Protein AF-A0A2V7GF62-F1 (afdb_monomer)

Radius of gyration: 15.58 Å; Cα contacts (8 Å, |Δi|>4): 240; chains: 1; bounding box: 42×29×42 Å

pLDDT: mean 74.78, std 20.29, range [23.84, 94.19]

Structure (mmCIF, N/CA/C/O backbone):
data_AF-A0A2V7GF62-F1
#
_entry.id   AF-A0A2V7GF62-F1
#
loop_
_atom_site.group_PDB
_atom_site.id
_atom_site.type_symbol
_atom_site.label_atom_id
_atom_site.label_alt_id
_atom_site.label_comp_id
_atom_site.label_asym_id
_atom_site.label_entity_id
_atom_site.label_seq_id
_atom_site.pdbx_PDB_ins_code
_atom_site.Cartn_x
_atom_site.Cartn_y
_atom_site.Cartn_z
_atom_site.occupancy
_atom_site.B_iso_or_equiv
_atom_site.auth_seq_id
_atom_site.auth_comp_id
_atom_site.auth_asym_id
_atom_site.auth_atom_id
_atom_site.pdbx_PDB_model_num
ATOM 1 N N . MET A 1 1 ? 6.595 12.281 -3.539 1.00 76.94 1 MET A N 1
ATOM 2 C CA . MET A 1 1 ? 6.272 11.260 -4.565 1.00 76.94 1 MET A CA 1
ATOM 3 C C . MET A 1 1 ? 4.945 11.594 -5.240 1.00 76.94 1 MET A C 1
ATOM 5 O O . MET A 1 1 ? 4.088 12.156 -4.560 1.00 76.94 1 MET A O 1
ATOM 9 N N . PRO A 1 2 ? 4.751 11.255 -6.526 1.00 74.81 2 PRO A N 1
ATOM 10 C CA . PRO A 1 2 ? 3.468 11.423 -7.210 1.00 74.81 2 PRO A CA 1
ATOM 11 C C . PRO A 1 2 ? 2.379 10.550 -6.565 1.00 74.81 2 PRO A C 1
ATOM 13 O O . PRO A 1 2 ? 2.547 9.333 -6.464 1.00 74.81 2 PRO A O 1
ATOM 16 N N . ARG A 1 3 ? 1.279 11.157 -6.101 1.00 80.94 3 ARG A N 1
ATOM 17 C CA . ARG A 1 3 ? 0.136 10.430 -5.531 1.00 80.94 3 ARG A CA 1
ATOM 18 C C . ARG A 1 3 ? -1.177 11.190 -5.674 1.00 80.94 3 ARG A C 1
ATOM 20 O O . ARG A 1 3 ? -1.187 12.416 -5.701 1.00 80.94 3 ARG A O 1
ATOM 27 N N . LEU A 1 4 ? -2.270 10.438 -5.702 1.00 84.25 4 LEU A N 1
ATOM 28 C CA . LEU A 1 4 ? -3.643 10.922 -5.627 1.00 84.25 4 LEU A CA 1
ATOM 29 C C . LEU A 1 4 ? -4.270 10.415 -4.327 1.00 84.25 4 LEU A C 1
ATOM 31 O O . LEU A 1 4 ? -4.092 9.252 -3.966 1.00 84.25 4 LEU A O 1
ATOM 35 N N . GLU A 1 5 ? -5.004 11.275 -3.629 1.00 85.38 5 GLU A N 1
ATOM 36 C CA . GLU A 1 5 ? -5.655 10.955 -2.354 1.00 85.38 5 GLU A CA 1
ATOM 37 C C . GLU A 1 5 ? -7.171 11.071 -2.473 1.00 85.38 5 GLU A C 1
ATOM 39 O O . GLU A 1 5 ? -7.683 12.026 -3.054 1.00 85.38 5 GLU A O 1
ATOM 44 N N . LEU A 1 6 ? -7.889 10.132 -1.861 1.00 85.94 6 LEU A N 1
ATOM 45 C CA . LEU A 1 6 ? -9.339 10.178 -1.693 1.00 85.94 6 LEU A CA 1
ATOM 46 C C . LEU A 1 6 ? -9.672 11.051 -0.475 1.00 85.94 6 LEU A C 1
ATOM 48 O O . LEU A 1 6 ? -10.006 10.545 0.595 1.00 85.94 6 LEU A O 1
ATOM 52 N N . ARG A 1 7 ? -9.531 12.374 -0.616 1.00 86.88 7 ARG A N 1
ATOM 53 C CA . ARG A 1 7 ? -9.724 13.333 0.493 1.00 86.88 7 ARG A CA 1
ATOM 54 C C . ARG A 1 7 ? -11.116 13.254 1.117 1.00 86.88 7 ARG A C 1
ATOM 56 O O . ARG A 1 7 ? -11.244 13.269 2.336 1.00 86.88 7 ARG A O 1
ATOM 63 N N . GLU A 1 8 ? -12.133 13.038 0.291 1.00 85.88 8 GLU A N 1
ATOM 64 C CA . GLU A 1 8 ? -13.520 12.849 0.727 1.00 85.88 8 GLU A CA 1
ATOM 65 C C . GLU A 1 8 ? -13.686 11.654 1.696 1.00 85.88 8 GLU A C 1
ATOM 67 O O . GLU A 1 8 ? -14.556 11.670 2.566 1.00 85.88 8 GLU A O 1
ATOM 72 N N . TRP A 1 9 ? -12.828 10.625 1.610 1.00 82.75 9 TRP A N 1
ATOM 73 C CA . TRP A 1 9 ? -12.839 9.498 2.549 1.00 82.75 9 TRP A CA 1
ATOM 74 C C . TRP A 1 9 ? -12.230 9.886 3.895 1.00 82.75 9 TRP A C 1
ATOM 76 O O . TRP A 1 9 ? -12.695 9.421 4.937 1.00 82.75 9 TRP A O 1
ATOM 86 N N . ALA A 1 10 ? -11.229 10.762 3.905 1.00 82.12 10 ALA A N 1
ATOM 87 C CA . ALA A 1 10 ? -10.674 11.273 5.151 1.00 82.12 10 ALA A CA 1
ATOM 88 C C . ALA A 1 10 ? -11.733 12.088 5.904 1.00 82.12 10 ALA A C 1
ATOM 90 O O . ALA A 1 10 ? -11.957 11.859 7.091 1.00 82.12 10 ALA A O 1
ATOM 91 N N . GLU A 1 11 ? -12.442 12.961 5.191 1.00 83.44 11 GLU A N 1
ATOM 92 C CA . GLU A 1 11 ? -13.487 13.826 5.744 1.00 83.44 11 GLU A CA 1
ATOM 93 C C . GLU A 1 11 ? -14.707 13.032 6.226 1.00 83.44 11 GLU A C 1
ATOM 95 O O . GLU A 1 11 ? -15.164 13.210 7.356 1.00 83.44 11 GLU A O 1
ATOM 100 N N . ARG A 1 12 ? -15.219 12.115 5.396 1.00 82.62 12 ARG A N 1
ATOM 101 C CA . ARG A 1 12 ? -16.459 11.382 5.686 1.00 82.62 12 ARG A CA 1
ATOM 102 C C . ARG A 1 12 ? -16.257 10.185 6.609 1.00 82.62 12 ARG A C 1
ATOM 104 O O . ARG A 1 12 ? -17.167 9.808 7.346 1.00 82.62 12 ARG A O 1
ATOM 111 N N . PHE A 1 13 ? -15.090 9.550 6.540 1.00 77.19 13 PHE A N 1
ATOM 112 C CA . PHE A 1 13 ? -14.864 8.233 7.130 1.00 77.19 13 PHE A CA 1
ATOM 113 C C . PHE A 1 13 ? -13.677 8.178 8.093 1.00 77.19 13 PHE A C 1
ATOM 115 O O . PHE A 1 13 ? -13.535 7.161 8.776 1.00 77.19 13 PHE A O 1
ATOM 122 N N . GLY A 1 14 ? -12.845 9.221 8.172 1.00 78.19 14 GLY A N 1
ATOM 123 C CA . GLY A 1 14 ? -11.576 9.168 8.900 1.00 78.19 14 GLY A CA 1
ATOM 124 C C . GLY A 1 14 ? -10.555 8.236 8.241 1.00 78.19 14 GLY A C 1
ATOM 125 O O . GLY A 1 14 ? -9.641 7.767 8.909 1.00 78.19 14 GLY A O 1
ATOM 126 N N . LEU A 1 15 ? -10.714 7.927 6.949 1.00 81.69 15 LEU A N 1
ATOM 127 C CA . LEU A 1 15 ? -9.841 7.007 6.221 1.00 81.69 15 LEU A CA 1
ATOM 128 C C . LEU A 1 15 ? -8.855 7.767 5.338 1.00 81.69 15 LEU A C 1
ATOM 130 O O . LEU A 1 15 ? -9.264 8.561 4.497 1.00 81.69 15 LEU A O 1
ATOM 134 N N . VAL A 1 16 ? -7.563 7.469 5.460 1.00 85.31 16 VAL A N 1
ATOM 135 C CA . VAL A 1 16 ? -6.561 7.947 4.502 1.00 85.31 16 VAL A CA 1
ATOM 136 C C . VAL A 1 16 ? -6.401 6.893 3.420 1.00 85.31 16 VAL A C 1
ATOM 138 O O . VAL A 1 16 ? -5.850 5.818 3.654 1.00 85.31 16 VAL A O 1
ATOM 141 N N . ALA A 1 17 ? -6.886 7.205 2.223 1.00 85.06 17 ALA A N 1
ATOM 142 C CA . ALA A 1 17 ? -6.736 6.327 1.079 1.00 85.06 17 ALA A CA 1
ATOM 143 C C . ALA A 1 17 ? -6.157 7.060 -0.121 1.00 85.06 17 ALA A C 1
ATOM 145 O O . ALA A 1 17 ? -6.454 8.228 -0.364 1.00 85.06 17 ALA A O 1
ATOM 146 N N . GLY A 1 18 ? -5.332 6.365 -0.896 1.00 85.50 18 GLY A N 1
ATOM 147 C CA . GLY A 1 18 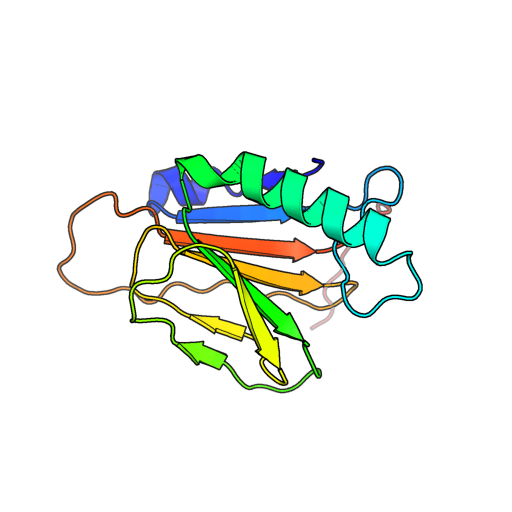? -4.674 6.971 -2.043 1.00 85.50 18 GLY A CA 1
ATOM 148 C C . GLY A 1 18 ? -4.037 5.961 -2.975 1.00 85.50 18 GLY A C 1
ATOM 149 O O . GLY A 1 18 ? -4.074 4.755 -2.730 1.00 85.50 18 GLY A O 1
ATOM 150 N N . VAL A 1 19 ? -3.486 6.480 -4.066 1.00 86.56 19 VAL A N 1
ATOM 151 C CA . VAL A 1 19 ? -2.703 5.714 -5.027 1.00 86.56 19 VAL A CA 1
ATOM 152 C C . VAL A 1 19 ? -1.469 6.503 -5.442 1.00 86.56 19 VAL A C 1
ATOM 154 O O . VAL A 1 19 ? -1.560 7.707 -5.685 1.00 86.56 19 VAL A O 1
ATOM 157 N N . THR A 1 20 ? -0.305 5.861 -5.498 1.00 87.00 20 THR A N 1
ATOM 158 C CA . THR A 1 20 ? 0.861 6.460 -6.167 1.00 87.00 20 THR A CA 1
ATOM 159 C C . THR A 1 20 ? 0.605 6.559 -7.670 1.00 87.00 20 THR A C 1
ATOM 161 O O . THR A 1 20 ? -0.243 5.855 -8.205 1.00 87.00 20 THR A O 1
ATOM 164 N N . THR A 1 21 ? 1.294 7.442 -8.384 1.00 84.31 21 THR A N 1
ATOM 165 C CA . THR A 1 21 ? 1.175 7.501 -9.850 1.00 84.31 21 THR A CA 1
ATOM 166 C C . THR A 1 21 ? 2.522 7.266 -10.512 1.00 84.31 21 THR A C 1
ATOM 168 O O . THR A 1 21 ? 3.571 7.482 -9.902 1.00 84.31 21 THR A O 1
ATOM 171 N N . ARG A 1 22 ? 2.500 6.796 -11.769 1.00 82.50 22 ARG A N 1
ATOM 172 C CA . ARG A 1 22 ? 3.728 6.425 -12.480 1.00 82.50 22 ARG A CA 1
ATOM 173 C C . ARG A 1 22 ? 4.644 7.618 -12.752 1.00 82.50 22 ARG A C 1
ATOM 175 O O . ARG A 1 22 ? 5.847 7.421 -12.812 1.00 82.50 22 ARG A O 1
ATOM 182 N N . GLY A 1 23 ? 4.129 8.846 -12.871 1.00 76.19 23 GLY A N 1
ATOM 183 C CA . GLY A 1 23 ? 4.950 10.043 -13.121 1.00 76.19 23 GLY A CA 1
ATOM 184 C C . GLY A 1 23 ? 6.051 9.804 -14.172 1.00 76.19 23 GLY A C 1
ATOM 185 O O . GLY A 1 23 ? 5.808 9.172 -15.198 1.00 76.19 23 GLY A O 1
ATOM 186 N N . HIS A 1 24 ? 7.281 10.224 -13.872 1.00 80.94 24 HIS A N 1
ATOM 187 C CA . HIS A 1 24 ? 8.490 9.972 -14.671 1.00 80.94 24 HIS A CA 1
ATOM 188 C C . HIS A 1 24 ? 9.064 8.549 -14.475 1.00 80.94 24 HIS A C 1
ATOM 190 O O . HIS A 1 24 ? 10.239 8.387 -14.161 1.00 80.94 24 HIS A O 1
ATOM 196 N N . GLY A 1 25 ? 8.235 7.507 -14.588 1.00 79.12 25 GLY A N 1
ATOM 197 C CA . GLY A 1 25 ? 8.666 6.111 -14.399 1.00 79.12 25 GLY A CA 1
ATOM 198 C C . GLY A 1 25 ? 8.814 5.667 -12.936 1.00 79.12 25 GLY A C 1
ATOM 199 O O . GLY A 1 25 ? 9.447 4.653 -12.660 1.00 79.12 25 GLY A O 1
ATOM 200 N N . PHE A 1 26 ? 8.217 6.393 -11.990 1.00 84.94 26 PHE A N 1
ATOM 201 C CA . PHE A 1 26 ? 8.151 6.013 -10.582 1.00 84.94 26 PHE A CA 1
ATOM 202 C C . PHE A 1 26 ? 7.505 4.633 -10.403 1.00 84.94 26 PHE A C 1
ATOM 204 O O . PHE A 1 26 ? 6.436 4.350 -10.947 1.00 84.94 26 PHE A O 1
ATOM 211 N N . SER A 1 27 ? 8.152 3.792 -9.601 1.00 86.50 27 SER A N 1
ATOM 212 C CA . SER A 1 27 ? 7.747 2.417 -9.320 1.00 86.50 27 SER A CA 1
ATOM 213 C C . SER A 1 27 ? 8.199 2.014 -7.920 1.00 86.50 27 SER A C 1
ATOM 215 O O . SER A 1 27 ? 9.294 2.384 -7.484 1.00 86.50 27 SER A O 1
ATOM 217 N N . LEU A 1 28 ? 7.337 1.262 -7.236 1.00 89.38 28 LEU A N 1
ATOM 218 C CA . LEU A 1 28 ? 7.576 0.651 -5.925 1.00 89.38 28 LEU A CA 1
ATOM 219 C C . LEU A 1 28 ? 7.618 -0.888 -6.011 1.00 89.38 28 LEU A C 1
ATOM 221 O O . LEU A 1 28 ? 7.582 -1.557 -4.981 1.00 89.38 28 LEU A O 1
ATOM 225 N N . GLY A 1 29 ? 7.679 -1.464 -7.216 1.00 89.38 29 GLY A N 1
ATOM 226 C CA . GLY A 1 29 ? 7.685 -2.917 -7.395 1.00 89.38 29 GLY A CA 1
ATOM 227 C C . GLY A 1 29 ? 8.984 -3.548 -6.893 1.00 89.38 29 GLY A C 1
ATOM 228 O O . GLY A 1 29 ? 10.016 -3.411 -7.547 1.00 89.38 29 GLY A O 1
ATOM 229 N N . LEU A 1 30 ? 8.929 -4.247 -5.753 1.00 88.12 30 LEU A N 1
ATOM 230 C CA . LEU A 1 30 ? 10.071 -5.003 -5.215 1.00 88.12 30 LEU A CA 1
ATOM 231 C C . LEU A 1 30 ? 10.425 -6.224 -6.071 1.00 88.12 30 LEU A C 1
ATOM 233 O O . LEU A 1 30 ? 11.596 -6.571 -6.171 1.00 88.12 30 LEU A O 1
ATOM 237 N N . TRP A 1 31 ? 9.435 -6.821 -6.734 1.00 88.00 31 TRP A N 1
ATOM 238 C CA . TRP A 1 31 ? 9.605 -7.946 -7.657 1.00 88.00 31 TRP A CA 1
ATOM 239 C C . TRP A 1 31 ? 9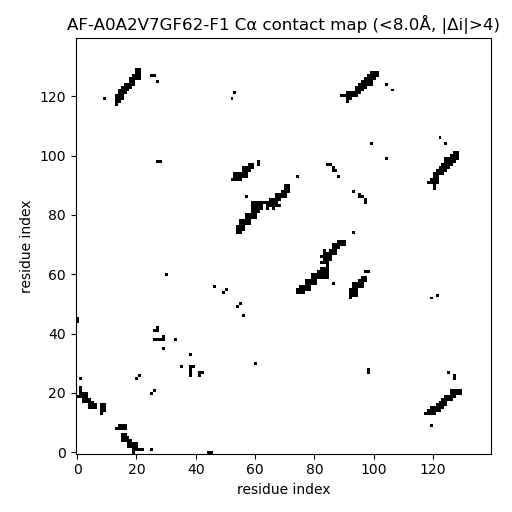.637 -7.460 -9.106 1.00 88.00 31 TRP A C 1
ATOM 241 O O . TRP A 1 31 ? 8.796 -7.816 -9.927 1.00 88.00 31 TRP A O 1
ATOM 251 N N . SER A 1 32 ? 10.583 -6.575 -9.410 1.00 85.19 32 SER A N 1
ATOM 252 C CA . SER A 1 32 ? 10.799 -6.045 -10.758 1.00 85.19 32 SER A CA 1
ATOM 253 C C . SER A 1 32 ? 12.258 -6.204 -11.182 1.00 85.19 32 SER A C 1
ATOM 255 O O . SER A 1 32 ? 13.123 -6.496 -10.363 1.00 85.19 32 SER A O 1
ATOM 257 N N . ALA A 1 33 ? 12.541 -5.980 -12.468 1.00 88.00 33 ALA A N 1
ATOM 258 C CA . ALA A 1 33 ? 13.909 -5.956 -12.988 1.00 88.00 33 ALA A CA 1
ATOM 259 C C . ALA A 1 33 ? 14.680 -4.667 -12.622 1.00 88.00 33 ALA A C 1
ATOM 261 O O . ALA A 1 33 ? 15.827 -4.494 -13.031 1.00 88.00 33 ALA A O 1
ATOM 262 N N . GLU A 1 34 ? 14.059 -3.729 -11.899 1.00 90.69 34 GLU A N 1
ATOM 263 C CA . GLU A 1 34 ? 14.718 -2.492 -11.482 1.00 90.69 34 GLU A CA 1
ATOM 264 C C . GLU A 1 34 ? 15.770 -2.746 -10.394 1.00 90.69 34 GLU A C 1
ATOM 266 O O . GLU A 1 34 ? 15.681 -3.685 -9.606 1.00 90.69 34 GLU A O 1
ATOM 271 N N . SER A 1 35 ? 16.761 -1.855 -10.303 1.00 93.25 35 SER A N 1
ATOM 272 C CA . SER A 1 35 ? 17.774 -1.926 -9.249 1.00 93.25 35 SER A CA 1
ATOM 273 C C . SER A 1 35 ? 17.130 -1.888 -7.862 1.00 93.25 35 SER A C 1
ATOM 275 O O . SER A 1 35 ? 16.466 -0.910 -7.497 1.00 93.25 35 SER A O 1
ATOM 277 N N . VAL A 1 36 ? 17.413 -2.909 -7.047 1.00 91.56 36 VAL A N 1
ATOM 278 C CA . VAL A 1 36 ? 16.943 -3.003 -5.656 1.00 91.56 36 VAL A CA 1
ATOM 279 C C . VAL A 1 36 ? 17.286 -1.733 -4.876 1.00 91.56 36 VAL A C 1
ATOM 281 O O . VAL A 1 36 ? 16.437 -1.193 -4.171 1.00 91.56 36 VAL A O 1
ATOM 284 N N . GLY A 1 37 ? 18.493 -1.185 -5.048 1.00 93.56 37 GLY A N 1
ATOM 285 C CA . GLY A 1 37 ? 18.912 0.047 -4.372 1.00 93.56 37 GLY A CA 1
ATOM 286 C C . GLY A 1 37 ? 18.019 1.249 -4.700 1.00 93.56 37 GLY A C 1
ATOM 287 O O . GLY A 1 37 ? 17.647 2.020 -3.809 1.00 93.56 37 GLY A O 1
ATOM 288 N N . GLN A 1 38 ? 17.611 1.388 -5.963 1.00 92.56 38 GLN A N 1
ATOM 289 C CA . GLN A 1 38 ? 16.708 2.455 -6.399 1.00 92.56 38 GLN A CA 1
ATOM 290 C C . GLN A 1 38 ? 15.281 2.238 -5.883 1.00 92.56 38 GLN A C 1
ATOM 292 O O . GLN A 1 38 ? 14.675 3.175 -5.355 1.00 92.56 38 GLN A O 1
ATOM 297 N N . VAL A 1 39 ? 14.758 1.012 -5.970 1.00 92.25 39 VAL A N 1
ATOM 298 C CA . VAL A 1 39 ? 13.419 0.668 -5.465 1.00 92.25 39 VAL A CA 1
ATOM 299 C C . VAL A 1 39 ? 13.335 0.903 -3.954 1.00 92.25 39 VAL A C 1
ATOM 301 O O . VAL A 1 39 ? 12.419 1.574 -3.476 1.00 92.25 39 VAL A O 1
ATOM 304 N N . MET A 1 40 ? 14.338 0.455 -3.200 1.00 93.44 40 MET A N 1
ATOM 305 C CA . MET A 1 40 ? 14.414 0.653 -1.751 1.00 93.44 40 MET A CA 1
ATOM 306 C C . MET A 1 40 ? 14.543 2.132 -1.372 1.00 93.44 40 MET A C 1
ATOM 308 O O . MET A 1 40 ? 13.948 2.571 -0.388 1.00 93.44 40 MET A O 1
ATOM 312 N N . THR A 1 41 ? 15.251 2.935 -2.171 1.00 94.19 41 THR A N 1
ATOM 313 C CA . THR A 1 41 ? 15.328 4.394 -1.974 1.00 94.19 41 THR A CA 1
ATOM 314 C C . THR A 1 41 ? 13.951 5.048 -2.111 1.00 94.19 41 THR A C 1
ATOM 316 O O . THR A 1 41 ? 13.565 5.867 -1.273 1.00 94.19 41 THR A O 1
ATOM 319 N N . ARG A 1 42 ? 13.156 4.640 -3.108 1.00 92.56 42 ARG A N 1
ATOM 320 C CA . ARG A 1 42 ? 11.779 5.129 -3.287 1.00 92.56 42 ARG A CA 1
ATOM 321 C C . ARG A 1 42 ? 10.849 4.655 -2.171 1.00 92.56 42 ARG A C 1
ATOM 323 O O . ARG A 1 42 ? 10.040 5.453 -1.704 1.00 92.56 42 ARG A O 1
ATOM 330 N N . TRP A 1 43 ? 10.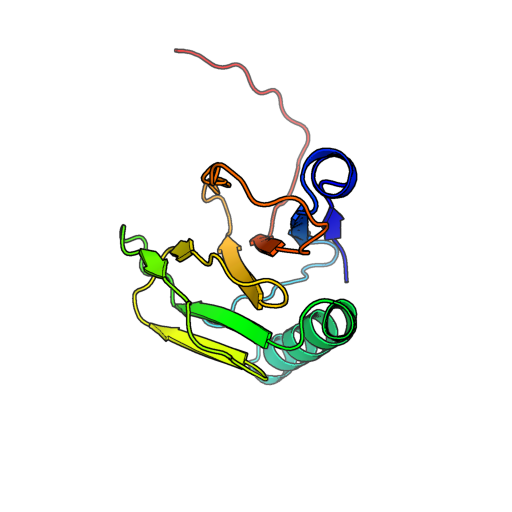997 3.417 -1.694 1.00 92.12 43 TRP A N 1
ATOM 331 C CA . TRP A 1 43 ? 10.258 2.913 -0.530 1.00 92.12 43 TRP A CA 1
ATOM 332 C C . TRP A 1 43 ? 10.557 3.703 0.742 1.00 92.12 43 TRP A C 1
ATOM 334 O O . TRP A 1 43 ? 9.624 4.080 1.451 1.00 92.12 43 TRP A O 1
ATOM 344 N N . ARG A 1 44 ? 11.830 4.018 1.018 1.00 91.88 44 ARG A N 1
ATOM 345 C CA . ARG A 1 44 ? 12.198 4.873 2.160 1.00 91.88 44 ARG A CA 1
ATOM 346 C C . ARG A 1 44 ? 11.558 6.253 2.048 1.00 91.88 44 ARG A C 1
ATOM 348 O O . ARG A 1 44 ? 10.945 6.704 3.008 1.00 91.88 44 ARG A O 1
ATOM 355 N N . ALA A 1 45 ? 11.637 6.890 0.878 1.00 91.75 45 ALA A N 1
ATOM 356 C CA . ALA A 1 45 ? 11.017 8.195 0.651 1.00 91.75 45 ALA A CA 1
ATOM 357 C C . ALA A 1 45 ? 9.485 8.149 0.807 1.00 91.75 45 ALA A C 1
ATOM 359 O O . ALA A 1 45 ? 8.893 9.035 1.422 1.00 91.75 45 ALA A O 1
ATOM 360 N N . PHE A 1 46 ? 8.842 7.101 0.286 1.00 90.50 46 PHE A N 1
ATOM 361 C CA . PHE A 1 46 ? 7.403 6.884 0.414 1.00 90.50 46 PHE A CA 1
ATOM 362 C C . PHE A 1 46 ? 6.976 6.713 1.877 1.00 90.50 46 PHE A C 1
ATOM 364 O O . PHE A 1 46 ? 6.044 7.381 2.324 1.00 90.50 46 PHE A O 1
ATOM 371 N N . ARG A 1 47 ? 7.685 5.874 2.642 1.00 89.94 47 ARG A N 1
ATOM 372 C CA . ARG A 1 47 ? 7.413 5.659 4.070 1.00 89.94 47 ARG A CA 1
ATOM 373 C C . ARG A 1 47 ? 7.678 6.917 4.894 1.00 89.94 47 ARG A C 1
ATOM 375 O O . ARG A 1 47 ? 6.823 7.302 5.683 1.00 89.94 47 ARG A O 1
ATOM 382 N N . ALA A 1 48 ? 8.792 7.610 4.660 1.00 90.50 48 ALA A N 1
ATOM 383 C CA . ALA A 1 48 ? 9.126 8.852 5.360 1.00 90.50 48 ALA A CA 1
ATOM 384 C C . ALA A 1 48 ? 8.065 9.949 5.155 1.00 90.50 48 ALA A C 1
ATOM 386 O O . ALA A 1 48 ? 7.744 10.692 6.077 1.00 90.50 48 ALA A O 1
ATOM 387 N N . ALA A 1 49 ? 7.457 10.024 3.971 1.00 88.56 49 ALA A N 1
ATOM 388 C CA . ALA A 1 49 ? 6.386 10.981 3.701 1.00 88.56 49 ALA A CA 1
ATOM 389 C C . ALA A 1 49 ? 5.068 10.670 4.442 1.00 88.56 49 ALA A C 1
ATOM 391 O O . ALA A 1 49 ? 4.195 11.532 4.525 1.00 88.56 49 ALA A O 1
ATOM 392 N N . LEU A 1 50 ? 4.906 9.450 4.964 1.00 86.44 50 LEU A N 1
ATOM 393 C CA . LEU A 1 50 ? 3.675 8.966 5.598 1.00 86.44 50 LEU A CA 1
ATOM 394 C C . LEU A 1 50 ? 3.849 8.613 7.084 1.00 86.44 50 LEU A C 1
ATOM 396 O O . LEU A 1 50 ? 2.850 8.476 7.791 1.00 86.44 50 LEU A O 1
ATOM 400 N N . GLN A 1 51 ? 5.090 8.546 7.573 1.00 84.31 51 GLN A N 1
ATOM 401 C CA . GLN A 1 51 ? 5.450 8.118 8.930 1.00 84.31 51 GLN A CA 1
ATOM 402 C C . GLN A 1 51 ? 4.714 8.880 10.042 1.00 84.31 51 GLN A C 1
ATOM 404 O O . GLN A 1 51 ? 4.299 8.282 11.027 1.00 84.31 51 GLN A O 1
ATOM 409 N N . GLY A 1 52 ? 4.466 10.185 9.863 1.00 83.38 52 GLY A N 1
ATOM 410 C CA . GLY A 1 52 ? 3.765 11.002 10.863 1.00 83.38 52 GLY A CA 1
ATOM 411 C C . GLY A 1 52 ? 2.292 10.623 11.063 1.00 83.38 52 GLY A C 1
ATOM 412 O O . GLY A 1 52 ? 1.677 11.017 12.051 1.00 83.38 52 GLY A O 1
ATOM 413 N N . SER A 1 53 ? 1.703 9.873 10.127 1.00 82.69 53 SER A N 1
ATOM 414 C CA . SER A 1 53 ? 0.346 9.322 10.253 1.00 82.69 53 SER A CA 1
ATOM 415 C C . SER A 1 53 ? 0.333 7.801 10.400 1.00 82.69 53 SER A C 1
ATOM 417 O O . SER A 1 53 ? -0.618 7.270 10.973 1.00 82.69 53 SER A O 1
ATOM 419 N N . PHE A 1 54 ? 1.369 7.121 9.902 1.00 88.06 54 PHE A N 1
ATOM 420 C CA . PHE A 1 54 ? 1.469 5.666 9.862 1.00 88.06 54 PHE A CA 1
ATOM 421 C C . PHE A 1 54 ? 2.875 5.211 10.277 1.00 88.06 54 PHE A C 1
ATOM 423 O O . PHE A 1 54 ? 3.758 5.147 9.419 1.00 88.06 54 PHE A O 1
ATOM 430 N N . PRO A 1 55 ? 3.106 4.898 11.567 1.00 87.44 55 PRO A N 1
ATOM 431 C CA . PRO A 1 55 ? 4.399 4.384 12.033 1.00 87.44 55 PRO A CA 1
ATOM 432 C C . PRO A 1 55 ? 4.793 3.055 11.370 1.00 87.44 55 PRO A C 1
ATOM 434 O O . PRO A 1 55 ? 5.976 2.795 11.159 1.00 87.44 55 PRO A O 1
ATOM 437 N N . ALA A 1 56 ? 3.811 2.244 10.965 1.00 89.50 56 ALA A N 1
ATOM 438 C CA . ALA A 1 56 ? 4.047 0.960 10.320 1.00 89.50 56 ALA A CA 1
ATOM 439 C C . ALA A 1 56 ? 3.453 0.877 8.914 1.00 89.50 56 ALA A C 1
ATOM 441 O O . ALA A 1 56 ? 2.390 1.437 8.636 1.00 89.50 56 ALA A O 1
ATOM 442 N N . ALA A 1 57 ? 4.116 0.114 8.044 1.00 90.56 57 ALA A N 1
ATOM 443 C CA . ALA A 1 57 ? 3.627 -0.245 6.718 1.00 90.56 57 ALA A CA 1
ATOM 444 C C . ALA A 1 57 ? 3.648 -1.762 6.505 1.00 90.56 57 ALA A C 1
ATOM 446 O O . ALA A 1 57 ? 4.570 -2.437 6.961 1.00 90.56 57 ALA A O 1
ATOM 447 N N . VAL A 1 58 ? 2.665 -2.280 5.771 1.00 91.44 58 VAL A N 1
ATOM 448 C CA . VAL A 1 58 ? 2.610 -3.680 5.329 1.00 91.44 58 VAL A CA 1
ATOM 449 C C . VAL A 1 58 ? 2.652 -3.736 3.815 1.00 91.44 58 VAL A C 1
ATOM 451 O O . VAL A 1 58 ? 1.909 -3.009 3.155 1.00 91.44 58 VAL A O 1
ATOM 454 N N . LEU A 1 59 ? 3.484 -4.624 3.289 1.00 91.25 59 LEU A N 1
ATOM 455 C CA . LEU A 1 59 ? 3.563 -5.001 1.885 1.00 91.25 59 LEU A CA 1
ATOM 456 C C . LEU A 1 59 ? 3.591 -6.527 1.769 1.00 91.25 59 LEU A C 1
ATOM 458 O O . LEU A 1 59 ? 3.979 -7.226 2.705 1.00 91.25 59 LEU A O 1
ATOM 462 N N . SER A 1 60 ? 3.222 -7.041 0.605 1.00 91.19 60 SER A N 1
ATOM 463 C CA . SER A 1 60 ? 3.315 -8.457 0.280 1.00 91.19 60 SER A CA 1
ATOM 464 C C . SER A 1 60 ? 3.826 -8.690 -1.136 1.00 91.19 60 SER A C 1
ATOM 466 O O . SER A 1 60 ? 3.616 -7.863 -2.026 1.00 91.19 60 SER A O 1
ATOM 468 N N . HIS A 1 61 ? 4.481 -9.832 -1.333 1.00 91.06 61 HIS A N 1
ATOM 469 C CA . HIS A 1 61 ? 4.622 -10.443 -2.643 1.00 91.06 61 HIS A CA 1
ATOM 470 C C . HIS A 1 61 ? 3.268 -11.001 -3.062 1.00 91.06 61 HIS A C 1
ATOM 472 O O . HIS A 1 61 ? 2.774 -11.976 -2.490 1.00 91.06 61 HIS A O 1
ATOM 478 N N . GLN A 1 62 ? 2.667 -10.348 -4.044 1.00 88.50 62 GLN A N 1
ATOM 479 C CA . GLN A 1 62 ? 1.362 -10.709 -4.573 1.00 88.5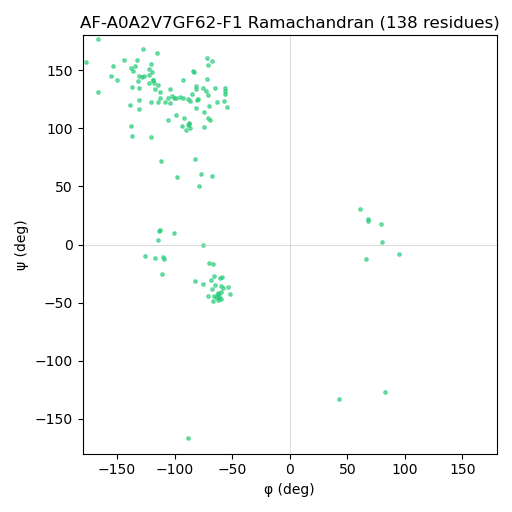0 62 GLN A CA 1
ATOM 480 C C . GLN A 1 62 ? 1.526 -11.792 -5.635 1.00 88.50 62 GLN A C 1
ATOM 482 O O . GLN A 1 62 ? 2.333 -11.645 -6.554 1.00 88.50 62 GLN A O 1
ATOM 487 N N . VAL A 1 63 ? 0.755 -12.870 -5.511 1.00 90.62 63 VAL A N 1
ATOM 488 C CA . VAL A 1 63 ? 0.832 -14.046 -6.393 1.00 90.62 63 VAL A CA 1
ATOM 489 C C . VAL A 1 63 ? -0.424 -14.208 -7.249 1.00 90.62 63 VAL A C 1
ATOM 491 O O . VAL A 1 63 ? -0.597 -15.235 -7.897 1.00 90.62 63 VAL A O 1
ATOM 494 N N . HIS A 1 64 ? -1.280 -13.179 -7.290 1.00 86.31 64 HIS A N 1
ATOM 495 C CA . HIS A 1 64 ? -2.587 -13.193 -7.953 1.00 86.31 64 HIS A CA 1
ATOM 496 C C . HIS A 1 64 ? -3.539 -14.250 -7.366 1.00 86.31 64 HIS A C 1
ATOM 498 O O . HIS A 1 64 ? -4.392 -14.793 -8.069 1.00 86.31 64 HIS A O 1
ATOM 504 N N . GLY A 1 65 ? -3.393 -14.536 -6.070 1.00 83.56 65 GLY A N 1
ATOM 505 C CA . GLY A 1 65 ? -4.306 -15.355 -5.290 1.00 83.56 65 GLY A CA 1
ATOM 506 C C . GLY A 1 65 ? -5.448 -14.541 -4.676 1.00 83.56 65 GLY A C 1
ATOM 507 O O . GLY A 1 65 ? -5.705 -13.387 -5.023 1.00 83.56 65 GLY A O 1
ATOM 508 N N . THR A 1 66 ? -6.156 -15.165 -3.738 1.00 84.69 66 THR A N 1
ATOM 509 C CA . THR A 1 66 ? -7.311 -14.572 -3.039 1.00 84.69 66 THR A CA 1
ATOM 510 C C . THR A 1 66 ? -7.066 -14.361 -1.547 1.00 84.69 66 THR A C 1
ATOM 512 O O . THR A 1 66 ? -7.976 -13.959 -0.823 1.00 84.69 66 THR A O 1
ATOM 515 N N . GLU A 1 67 ? -5.854 -14.644 -1.073 1.00 88.44 67 GLU A N 1
ATOM 516 C CA . GLU A 1 67 ? -5.520 -14.609 0.346 1.00 88.44 67 GLU A CA 1
ATOM 517 C C . GLU A 1 67 ? -5.471 -13.176 0.888 1.00 88.44 67 GLU A C 1
ATOM 519 O O . GLU A 1 67 ? -4.782 -12.298 0.357 1.00 88.44 67 GLU A O 1
ATOM 524 N N . VAL A 1 68 ? -6.188 -12.951 1.995 1.00 86.56 68 VAL A N 1
ATOM 525 C CA . VAL A 1 68 ? -6.247 -11.668 2.705 1.00 86.56 68 VAL A CA 1
ATOM 526 C C . VAL A 1 68 ? -5.760 -11.851 4.135 1.00 86.56 68 VAL A C 1
ATOM 528 O O . VAL A 1 68 ? -6.329 -12.622 4.906 1.00 86.56 68 VAL A O 1
ATOM 531 N N . ARG A 1 69 ? -4.735 -11.091 4.532 1.00 89.25 69 ARG A N 1
ATOM 532 C CA . ARG A 1 69 ? -4.201 -11.128 5.901 1.00 89.25 69 ARG A CA 1
ATOM 533 C C . ARG A 1 69 ? -4.803 -10.036 6.782 1.00 89.25 69 ARG A C 1
ATOM 535 O O . ARG A 1 69 ? -4.699 -8.856 6.449 1.00 89.25 69 ARG A O 1
ATOM 542 N N . TRP A 1 70 ? -5.346 -10.428 7.933 1.00 87.00 70 TRP A N 1
ATOM 543 C CA . TRP A 1 70 ? -5.724 -9.514 9.014 1.00 87.00 70 TRP A CA 1
ATOM 544 C C . TRP A 1 70 ? -4.512 -9.127 9.871 1.00 87.00 70 TRP A C 1
ATOM 546 O O . TRP 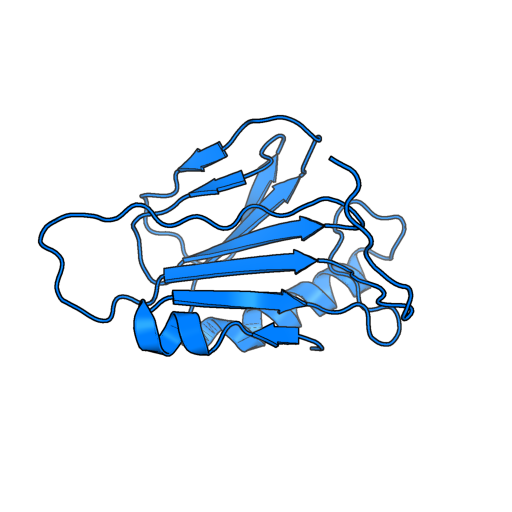A 1 70 ? -3.698 -9.980 10.225 1.00 87.00 70 TRP A O 1
ATOM 556 N N . HIS A 1 71 ? -4.405 -7.838 10.196 1.00 86.56 71 HIS A N 1
ATOM 557 C CA . HIS A 1 71 ? -3.318 -7.243 10.978 1.00 86.56 71 HIS A CA 1
ATOM 558 C C . HIS A 1 71 ? -3.874 -6.581 12.237 1.00 86.56 71 HIS A C 1
ATOM 560 O O . HIS A 1 71 ? -4.262 -5.408 12.212 1.00 86.56 71 HIS A O 1
ATOM 566 N N . ASP A 1 72 ? -3.905 -7.336 13.334 1.00 82.94 72 ASP A N 1
ATOM 567 C CA . ASP A 1 72 ? -4.497 -6.891 14.605 1.00 82.94 72 ASP A CA 1
ATOM 568 C C . ASP A 1 72 ? -3.457 -6.617 15.701 1.00 82.94 72 ASP A C 1
ATOM 570 O O . ASP A 1 72 ? -3.753 -5.962 16.704 1.00 82.94 72 ASP A O 1
ATOM 574 N N . THR A 1 73 ? -2.212 -7.044 15.495 1.00 78.50 73 THR A N 1
ATOM 575 C CA . THR A 1 73 ? -1.103 -6.772 16.409 1.00 78.50 73 THR A CA 1
ATOM 576 C C . THR A 1 73 ? -0.482 -5.395 16.150 1.00 78.50 73 THR A C 1
ATOM 578 O O . THR A 1 73 ? -0.484 -4.895 15.021 1.00 78.50 73 THR A O 1
ATOM 581 N N . PRO A 1 74 ? 0.039 -4.719 17.191 1.00 70.19 74 PRO A N 1
ATOM 582 C CA . PRO A 1 74 ? 0.906 -3.567 16.997 1.00 70.19 74 PRO A CA 1
ATOM 583 C C . PRO A 1 74 ? 2.106 -3.939 16.133 1.00 70.19 74 PRO A C 1
ATOM 585 O O . PRO A 1 74 ? 2.803 -4.908 16.413 1.00 70.19 74 PRO A O 1
ATOM 588 N N . ALA A 1 75 ? 2.333 -3.135 15.104 1.00 73.44 75 ALA A N 1
ATOM 589 C CA . ALA A 1 75 ? 3.537 -3.175 14.303 1.00 73.44 75 ALA A CA 1
ATOM 590 C C . ALA A 1 75 ? 4.187 -1.796 14.369 1.00 73.44 75 ALA A C 1
ATOM 592 O O . ALA A 1 75 ? 3.491 -0.778 14.424 1.00 73.44 75 ALA A O 1
ATOM 593 N N . ASP A 1 76 ? 5.510 -1.791 14.338 1.00 81.38 76 ASP A N 1
ATOM 594 C CA . ASP A 1 76 ? 6.319 -0.625 14.019 1.00 81.38 76 ASP A CA 1
ATOM 595 C C . ASP A 1 76 ? 7.206 -0.989 12.821 1.00 81.38 76 ASP A C 1
ATOM 597 O O . ASP A 1 76 ? 7.528 -2.160 12.599 1.00 81.38 76 ASP A O 1
ATOM 601 N N . GLY A 1 77 ? 7.570 -0.009 12.004 1.00 88.38 77 GLY A N 1
ATOM 602 C CA . GLY A 1 77 ? 8.471 -0.233 10.881 1.00 88.38 77 GLY A CA 1
ATOM 603 C C . GLY A 1 77 ? 7.796 -0.783 9.616 1.00 88.38 77 GLY A C 1
ATOM 604 O O . GLY A 1 77 ? 6.921 -0.135 9.036 1.00 88.38 77 GLY A O 1
ATOM 605 N N . TRP A 1 78 ? 8.307 -1.890 9.071 1.00 90.69 78 TRP A N 1
ATOM 606 C CA . TRP A 1 78 ? 7.885 -2.430 7.771 1.00 90.69 78 TRP A CA 1
ATOM 607 C C . TRP A 1 78 ? 7.760 -3.942 7.818 1.00 90.69 78 TRP A C 1
ATOM 609 O O . TRP A 1 78 ? 8.743 -4.634 8.068 1.00 90.69 78 TRP A O 1
ATOM 619 N N . LEU A 1 79 ? 6.558 -4.434 7.538 1.00 92.06 79 LEU A N 1
ATOM 620 C CA . LEU A 1 79 ? 6.275 -5.850 7.385 1.00 92.06 79 LEU A CA 1
ATOM 621 C C . LEU A 1 79 ? 6.213 -6.202 5.898 1.00 92.06 79 LEU A C 1
ATOM 623 O O . LEU A 1 79 ? 5.447 -5.589 5.151 1.00 92.06 79 LEU A O 1
ATOM 627 N N . LEU A 1 80 ? 6.994 -7.203 5.496 1.00 92.06 80 LEU A N 1
ATOM 628 C CA . LEU A 1 80 ? 6.947 -7.811 4.172 1.00 92.06 80 LEU A CA 1
ATOM 629 C C . LEU A 1 80 ? 6.437 -9.248 4.305 1.00 92.06 80 LEU A C 1
ATOM 631 O O . LEU A 1 80 ? 6.969 -10.013 5.106 1.00 92.06 80 LEU A O 1
ATOM 635 N N . LEU A 1 81 ? 5.396 -9.592 3.555 1.00 93.00 81 LEU A N 1
ATOM 636 C CA . LEU A 1 81 ? 4.791 -10.925 3.532 1.00 93.00 81 LEU A CA 1
ATOM 637 C C . LEU A 1 81 ? 4.951 -11.582 2.158 1.00 93.00 81 LEU A C 1
ATOM 639 O O . LEU A 1 81 ? 5.202 -10.905 1.167 1.00 93.00 81 LEU A O 1
ATOM 643 N N . GLU A 1 82 ? 4.723 -12.888 2.096 1.00 92.94 82 GLU A N 1
ATOM 644 C CA . GLU A 1 82 ? 4.745 -13.683 0.864 1.00 92.94 82 GLU A CA 1
ATOM 645 C C . GLU A 1 82 ? 3.372 -14.315 0.614 1.00 92.94 82 GLU A C 1
ATOM 647 O O . GLU A 1 82 ? 2.716 -14.749 1.564 1.00 92.94 82 GLU A O 1
ATOM 652 N N . GLY A 1 83 ? 2.942 -14.374 -0.650 1.00 90.19 83 GLY A N 1
ATOM 653 C CA . GLY A 1 83 ? 1.728 -15.087 -1.065 1.00 90.19 83 GLY A CA 1
ATOM 654 C C . GLY A 1 83 ? 0.413 -14.474 -0.575 1.00 90.19 83 GLY A C 1
ATOM 655 O O . GLY A 1 83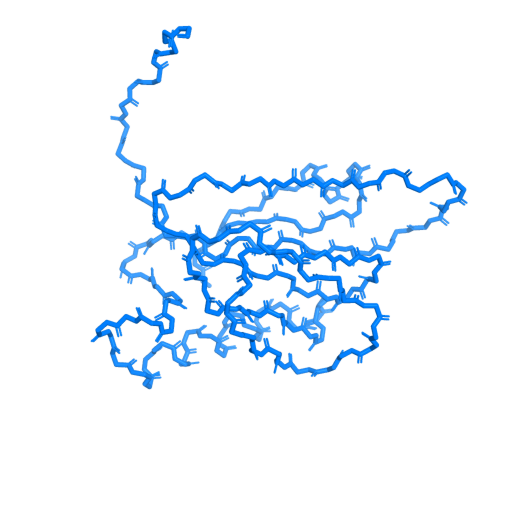 ? -0.588 -15.177 -0.472 1.00 90.19 83 GLY A O 1
ATOM 656 N N . ILE A 1 84 ? 0.417 -13.187 -0.226 1.00 90.81 84 ILE A N 1
ATOM 657 C CA . ILE A 1 84 ? -0.766 -12.462 0.243 1.00 90.81 84 ILE A CA 1
ATOM 658 C C . ILE A 1 84 ? -1.131 -11.415 -0.806 1.00 90.81 84 ILE A C 1
ATOM 660 O O . ILE A 1 84 ? -0.276 -10.647 -1.229 1.00 90.81 84 ILE A O 1
ATOM 664 N N . ASP A 1 85 ? -2.403 -11.353 -1.194 1.00 86.44 85 ASP A N 1
ATOM 665 C CA . ASP A 1 85 ? -2.889 -10.437 -2.235 1.00 86.44 85 ASP A CA 1
ATOM 666 C C . ASP A 1 85 ? -3.774 -9.314 -1.674 1.00 86.44 85 ASP A C 1
ATOM 668 O O . ASP A 1 85 ? -4.059 -8.326 -2.358 1.00 86.44 85 ASP A O 1
ATOM 672 N N . GLY A 1 86 ? -4.164 -9.419 -0.400 1.00 85.69 86 GLY A N 1
ATOM 673 C CA . GLY A 1 86 ? -4.892 -8.379 0.314 1.00 85.69 86 GLY A CA 1
ATOM 674 C C . GLY A 1 86 ? -4.513 -8.260 1.786 1.00 85.69 86 GLY A C 1
ATOM 675 O O . GLY A 1 86 ? -4.012 -9.179 2.435 1.00 85.69 86 GLY A O 1
ATOM 676 N N . HIS A 1 87 ? -4.795 -7.097 2.357 1.00 88.12 87 HIS A N 1
ATOM 677 C CA . HIS A 1 87 ? -4.549 -6.816 3.766 1.00 88.12 87 HIS A CA 1
ATOM 678 C C . HIS A 1 87 ? -5.795 -6.220 4.398 1.00 88.12 87 HIS A C 1
ATOM 680 O O . HIS A 1 87 ? -6.487 -5.453 3.750 1.00 88.12 87 HIS A O 1
ATOM 686 N N . ALA A 1 88 ? -6.068 -6.525 5.658 1.00 86.38 88 ALA A N 1
ATOM 687 C CA . ALA A 1 88 ? -7.168 -5.943 6.412 1.00 86.38 88 ALA A CA 1
ATOM 688 C C . ALA A 1 88 ? -6.693 -5.563 7.814 1.00 86.38 88 ALA A C 1
ATOM 690 O O . ALA A 1 88 ? -5.793 -6.187 8.370 1.00 86.38 88 ALA A O 1
ATOM 691 N N . THR A 1 89 ? -7.276 -4.519 8.394 1.00 84.81 89 THR A N 1
ATOM 692 C CA . THR A 1 89 ? -6.989 -4.131 9.776 1.00 84.81 89 THR A CA 1
ATOM 693 C C . THR A 1 89 ? -8.159 -3.363 10.374 1.00 84.81 89 THR A C 1
ATOM 695 O O . THR A 1 89 ? -8.812 -2.571 9.689 1.00 84.81 89 THR A O 1
ATOM 698 N N . ALA A 1 90 ? -8.394 -3.572 11.669 1.00 80.88 90 ALA A N 1
ATOM 699 C CA . ALA A 1 90 ? -9.247 -2.721 12.495 1.00 80.88 90 ALA A CA 1
ATOM 700 C C . ALA A 1 90 ? -8.428 -1.741 13.359 1.00 80.88 90 ALA A C 1
ATOM 702 O O . ALA A 1 90 ? -8.974 -1.103 14.264 1.00 80.88 90 ALA A O 1
ATOM 703 N N . ARG A 1 91 ? -7.115 -1.624 13.116 1.00 78.00 91 ARG A N 1
ATOM 704 C CA . ARG A 1 91 ? -6.186 -0.812 13.908 1.00 78.00 91 ARG A CA 1
ATOM 705 C C . ARG A 1 91 ? -5.839 0.488 13.168 1.00 78.00 91 ARG A C 1
ATOM 707 O O . ARG A 1 91 ? -5.532 0.453 11.976 1.00 78.00 91 ARG A O 1
ATOM 714 N N . PRO A 1 92 ? -5.865 1.650 13.843 1.00 81.56 92 PRO A N 1
ATOM 715 C CA . PRO A 1 92 ? -5.353 2.884 13.260 1.00 81.56 92 PRO A CA 1
ATOM 716 C C . PRO A 1 92 ? -3.820 2.868 13.186 1.00 81.56 92 PRO A C 1
ATOM 718 O O . PRO A 1 92 ? -3.158 2.130 13.914 1.00 81.56 92 PRO A O 1
ATOM 721 N N . GLY A 1 93 ? -3.254 3.722 12.331 1.00 84.56 93 GLY A N 1
ATOM 722 C CA . GLY A 1 93 ? -1.800 3.918 12.240 1.00 84.56 93 GLY A CA 1
ATOM 723 C C . GLY A 1 93 ? -1.034 2.860 11.434 1.00 84.56 93 GLY A C 1
ATOM 724 O O . GLY A 1 93 ? 0.182 2.969 11.305 1.00 84.56 93 GLY A O 1
ATOM 725 N N . LEU A 1 94 ? -1.719 1.881 10.837 1.00 87.31 94 LEU A N 1
ATOM 726 C CA . LEU A 1 94 ? -1.105 0.927 9.915 1.00 87.31 94 LEU A CA 1
ATOM 727 C C . LEU A 1 94 ? -1.357 1.337 8.461 1.00 87.31 94 LEU A C 1
ATOM 729 O O . LEU A 1 94 ? -2.503 1.527 8.048 1.00 87.31 94 LEU A O 1
ATOM 733 N N . LEU A 1 95 ? -0.284 1.458 7.683 1.00 89.94 95 LEU A N 1
ATOM 734 C CA . LEU A 1 95 ? -0.341 1.690 6.248 1.00 89.94 95 LEU A CA 1
ATOM 735 C C . LEU A 1 95 ? -0.405 0.354 5.502 1.00 89.94 95 LEU A C 1
ATOM 737 O O . LEU A 1 95 ? 0.612 -0.316 5.324 1.00 89.94 95 LEU A O 1
ATOM 741 N N . LEU A 1 96 ? -1.593 -0.020 5.035 1.00 90.62 96 LEU A N 1
ATOM 742 C CA . LEU A 1 96 ? -1.763 -1.199 4.187 1.00 90.62 96 LEU A CA 1
ATOM 743 C C . LEU A 1 96 ? -1.402 -0.865 2.739 1.00 90.62 96 LEU A C 1
ATOM 745 O O . LEU A 1 96 ? -1.982 0.071 2.180 1.00 90.62 96 LEU A O 1
ATOM 749 N N . THR A 1 97 ? -0.467 -1.618 2.147 1.00 90.38 97 THR A N 1
ATOM 750 C CA . THR A 1 97 ? -0.022 -1.412 0.762 1.00 90.38 97 THR A CA 1
ATOM 751 C C . THR A 1 97 ? -0.204 -2.639 -0.119 1.00 90.38 97 THR A C 1
ATOM 753 O O . THR A 1 97 ? 0.067 -3.759 0.292 1.00 90.38 97 THR A O 1
ATOM 756 N N . VAL A 1 98 ? -0.655 -2.398 -1.349 1.00 87.00 98 VAL A N 1
ATOM 757 C CA . VAL A 1 98 ? -0.701 -3.379 -2.444 1.00 87.00 98 VAL A CA 1
ATOM 758 C C . VAL A 1 98 ? -0.090 -2.741 -3.681 1.00 87.00 98 VAL A C 1
ATOM 760 O O . VAL A 1 98 ? -0.390 -1.580 -3.973 1.00 87.00 98 VAL A O 1
ATOM 763 N N . THR A 1 99 ? 0.769 -3.456 -4.398 1.00 83.94 99 THR A N 1
ATOM 764 C CA . THR A 1 99 ? 1.377 -2.980 -5.642 1.00 83.94 99 THR A CA 1
ATOM 765 C C . THR A 1 99 ? 0.556 -3.416 -6.845 1.00 83.94 99 THR A C 1
ATOM 767 O O . THR A 1 99 ? 0.282 -4.594 -7.016 1.00 83.94 99 THR A O 1
ATOM 770 N N . VAL A 1 100 ? 0.152 -2.481 -7.706 1.00 77.19 100 VAL A N 1
ATOM 771 C CA . VAL A 1 100 ? -0.627 -2.837 -8.905 1.00 77.19 100 VAL A CA 1
ATOM 772 C C . VAL A 1 100 ? -0.086 -2.193 -10.167 1.00 77.19 100 VAL A C 1
ATOM 774 O O . VAL A 1 100 ? 0.259 -1.015 -10.177 1.00 77.19 100 VAL A O 1
ATOM 777 N N . ALA A 1 101 ? -0.094 -2.950 -11.254 1.00 64.62 101 ALA A N 1
ATOM 778 C CA . ALA A 1 101 ? -0.030 -2.457 -12.621 1.00 64.62 101 ALA A CA 1
ATOM 779 C C . ALA A 1 101 ? -1.163 -3.173 -13.367 1.00 64.62 101 ALA A C 1
ATOM 781 O O . ALA A 1 101 ? -1.209 -4.397 -13.370 1.00 64.62 101 ALA A O 1
ATOM 782 N N . ASP A 1 102 ? -2.146 -2.417 -13.855 1.00 63.28 102 ASP A N 1
ATOM 783 C CA . ASP A 1 102 ? -3.331 -2.896 -14.595 1.00 63.28 102 ASP A CA 1
ATOM 784 C C . ASP A 1 102 ? -4.354 -3.769 -13.831 1.00 63.28 102 ASP A C 1
ATOM 786 O O . ASP A 1 102 ? -5.499 -3.911 -14.265 1.00 63.28 102 ASP A O 1
ATOM 790 N N . CYS A 1 103 ? -4.022 -4.259 -12.634 1.00 61.12 103 CYS A N 1
ATOM 791 C CA . CYS A 1 103 ? -4.971 -4.946 -11.755 1.00 61.12 103 CYS A CA 1
ATOM 792 C C . CYS A 1 103 ? -6.003 -3.988 -11.128 1.00 61.12 103 CYS A C 1
ATOM 794 O O . CYS A 1 103 ? -5.687 -2.864 -10.715 1.00 61.12 103 CYS A O 1
ATOM 796 N N . LYS A 1 104 ? -7.253 -4.457 -10.994 1.00 61.34 104 LYS A N 1
ATOM 797 C CA . LYS A 1 104 ? -8.312 -3.743 -10.261 1.00 61.34 104 LYS A CA 1
ATOM 798 C C . LYS A 1 104 ? -8.045 -3.831 -8.761 1.00 61.34 104 LYS A C 1
ATOM 800 O O . LYS A 1 104 ? -7.839 -4.918 -8.237 1.00 61.34 104 LYS A O 1
ATOM 805 N N . VAL A 1 105 ? -8.122 -2.699 -8.061 1.00 59.62 105 VAL A N 1
ATOM 806 C CA . VAL A 1 105 ? -8.009 -2.679 -6.597 1.00 59.62 105 VAL A CA 1
ATOM 807 C C . VAL A 1 105 ? -9.374 -2.496 -5.958 1.00 59.62 105 VAL A C 1
ATOM 809 O O . VAL A 1 105 ? -10.037 -1.482 -6.185 1.00 59.62 105 VAL A O 1
ATOM 812 N N . LEU A 1 106 ? -9.763 -3.446 -5.110 1.00 59.47 106 LEU A N 1
ATOM 813 C CA . LEU A 1 106 ? -10.932 -3.317 -4.253 1.00 59.47 106 LEU A CA 1
ATOM 814 C C . LEU A 1 106 ? -10.552 -2.602 -2.951 1.00 59.47 106 LEU A C 1
ATOM 816 O O . LEU A 1 106 ? -9.681 -3.050 -2.210 1.00 59.47 106 LEU A O 1
ATOM 820 N N . LYS A 1 107 ? -11.241 -1.497 -2.660 1.00 58.47 107 LYS A N 1
ATOM 821 C CA . LYS A 1 107 ? -11.167 -0.792 -1.375 1.00 58.47 107 LYS A CA 1
ATOM 822 C C . LYS A 1 107 ? -12.479 -1.027 -0.643 1.00 58.47 107 LYS A C 1
ATOM 824 O O . LYS A 1 107 ? -13.534 -0.688 -1.174 1.00 58.47 107 LYS A O 1
ATOM 829 N N . SER A 1 108 ? -12.427 -1.588 0.559 1.00 60.25 108 SER A N 1
ATOM 830 C CA . SER A 1 108 ? -13.623 -1.828 1.367 1.00 60.25 108 SER A CA 1
ATOM 831 C C . SER A 1 108 ? -13.410 -1.388 2.813 1.00 60.25 108 SER A C 1
ATOM 833 O O . SER A 1 108 ? -12.287 -1.327 3.312 1.00 60.25 108 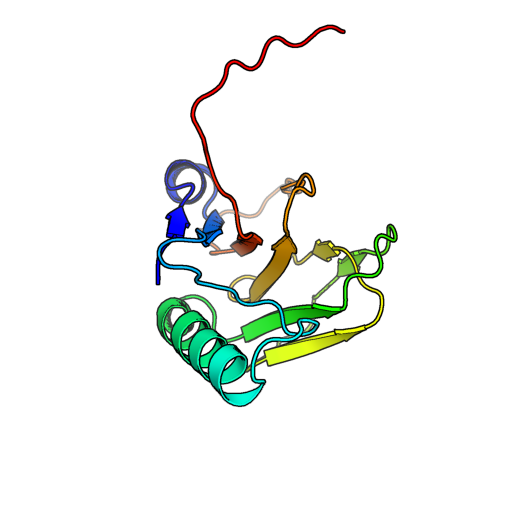SER A O 1
ATOM 835 N N . ARG A 1 109 ? -14.509 -1.036 3.483 1.00 66.50 109 ARG A N 1
ATOM 836 C CA . ARG A 1 109 ? -14.548 -0.723 4.912 1.00 66.50 109 ARG A CA 1
ATOM 837 C C . ARG A 1 109 ? -15.692 -1.514 5.531 1.00 66.50 109 ARG A C 1
ATOM 839 O O . ARG A 1 109 ? -16.840 -1.331 5.133 1.00 66.50 109 ARG A O 1
ATOM 846 N N . ALA A 1 110 ? -15.401 -2.316 6.549 1.00 58.09 110 ALA A N 1
ATOM 847 C CA . ALA A 1 110 ? -16.439 -2.879 7.402 1.00 58.09 110 ALA A CA 1
ATOM 848 C C . ALA A 1 110 ? -16.969 -1.802 8.367 1.00 58.09 110 ALA A C 1
ATOM 850 O O . ALA A 1 110 ? -16.206 -1.036 8.966 1.00 58.09 110 ALA A O 1
ATOM 851 N N . ARG A 1 111 ? -18.293 -1.706 8.510 1.00 53.00 111 ARG A N 1
ATOM 852 C CA . ARG A 1 111 ? -18.932 -0.761 9.433 1.00 53.00 111 ARG A CA 1
ATOM 853 C C . ARG A 1 111 ? -19.048 -1.421 10.809 1.00 53.00 111 ARG A C 1
ATOM 855 O O . ARG A 1 111 ? -19.912 -2.263 11.002 1.00 53.00 111 ARG A O 1
ATOM 862 N N . SER A 1 112 ? -18.209 -1.037 11.767 1.00 47.75 112 SER A N 1
ATOM 863 C CA . SER A 1 112 ? -18.375 -1.476 13.161 1.00 47.75 112 SER A CA 1
ATOM 864 C C . SER A 1 112 ? -19.462 -0.638 13.854 1.00 47.75 112 SER A C 1
ATOM 866 O O . SER A 1 112 ? -19.355 0.594 13.851 1.00 47.75 112 SER A O 1
ATOM 868 N N . PRO A 1 113 ? -20.505 -1.244 14.452 1.00 40.38 113 PRO A N 1
ATOM 869 C CA . PRO A 1 113 ? -21.466 -0.509 15.269 1.00 40.38 113 PRO A CA 1
ATOM 870 C C . PRO A 1 113 ? -20.766 0.059 16.516 1.00 40.38 113 PRO A C 1
ATOM 872 O O . PRO A 1 113 ? -19.994 -0.638 17.166 1.00 40.38 113 PRO A O 1
ATOM 875 N N . GLY A 1 114 ? -21.017 1.326 16.859 1.00 50.44 114 GLY A N 1
ATOM 876 C CA . GLY A 1 114 ? -20.684 1.879 18.182 1.00 50.44 114 GLY A CA 1
ATOM 877 C C . GLY A 1 114 ? -19.350 2.625 18.349 1.00 50.44 114 GLY A C 1
ATOM 878 O O . GLY A 1 114 ? -19.171 3.276 19.376 1.00 50.44 114 GLY A O 1
ATOM 879 N N . ARG A 1 115 ? -18.429 2.636 17.373 1.00 48.84 115 ARG A N 1
ATOM 880 C CA . ARG A 1 115 ? -17.145 3.359 17.522 1.00 48.84 115 ARG A CA 1
ATOM 881 C C . ARG A 1 115 ? -17.241 4.809 17.025 1.00 48.84 115 ARG A C 1
ATOM 883 O O . ARG A 1 115 ? -17.145 5.077 15.830 1.00 48.84 115 ARG A O 1
ATOM 890 N N . ARG A 1 116 ? -17.423 5.763 17.947 1.00 49.91 116 ARG A N 1
ATOM 891 C CA . ARG A 1 116 ? -17.215 7.202 17.694 1.00 49.91 116 ARG A CA 1
ATOM 892 C C . ARG A 1 116 ? -15.790 7.585 18.095 1.00 49.91 116 ARG A C 1
ATOM 894 O O . ARG A 1 116 ? -15.539 7.773 19.277 1.00 49.91 116 ARG A O 1
ATOM 901 N N . ARG A 1 117 ? -14.880 7.741 17.129 1.00 46.28 117 ARG A N 1
ATOM 902 C CA . ARG A 1 117 ? -13.760 8.708 17.147 1.00 46.28 117 ARG A CA 1
ATOM 903 C C . ARG A 1 117 ? -12.984 8.639 15.831 1.00 46.28 117 ARG A C 1
ATOM 905 O O . ARG A 1 117 ? -13.081 7.661 15.097 1.00 46.28 117 ARG A O 1
ATOM 912 N N . ARG A 1 118 ? -12.282 9.733 15.526 1.00 49.59 118 ARG A N 1
ATOM 913 C CA . ARG A 1 118 ? -11.452 9.981 14.335 1.00 49.59 118 ARG A CA 1
ATOM 914 C C . ARG A 1 118 ? -10.210 9.075 14.308 1.00 49.59 118 ARG A C 1
ATOM 916 O O . ARG A 1 118 ? -9.083 9.560 14.312 1.00 49.59 11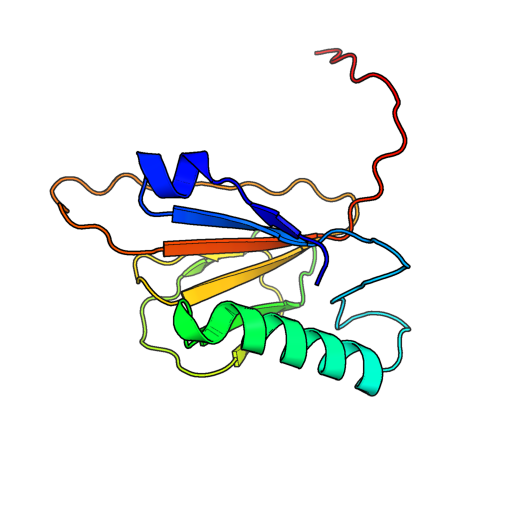8 ARG A O 1
ATOM 923 N N . ASP A 1 119 ? -10.412 7.768 14.317 1.00 49.44 119 ASP A N 1
ATOM 924 C CA . ASP A 1 119 ? -9.330 6.805 14.173 1.00 49.44 119 ASP A CA 1
ATOM 925 C C . ASP A 1 119 ? -8.905 6.819 12.700 1.00 49.44 119 ASP A C 1
ATOM 927 O O . ASP A 1 119 ? -9.696 6.502 11.812 1.00 49.44 119 ASP A O 1
ATOM 931 N N . ARG A 1 120 ? -7.675 7.272 12.427 1.00 52.31 120 ARG A N 1
ATOM 932 C CA . ARG A 1 120 ? -7.117 7.281 11.070 1.00 52.31 120 ARG A CA 1
ATOM 933 C C . ARG A 1 120 ? -6.739 5.860 10.682 1.00 52.31 120 ARG A C 1
ATOM 935 O O . ARG A 1 120 ? -5.688 5.368 11.091 1.00 52.31 120 ARG A O 1
ATOM 942 N N . TYR A 1 121 ? -7.578 5.210 9.888 1.00 54.88 121 TYR A N 1
ATOM 943 C CA . TYR A 1 121 ? -7.205 3.963 9.222 1.00 54.88 121 TYR A CA 1
ATOM 944 C C . TYR A 1 121 ? -6.653 4.291 7.835 1.00 54.88 121 TYR A C 1
ATOM 946 O O . TYR A 1 121 ? -7.173 5.194 7.173 1.00 54.88 121 TYR A O 1
ATOM 954 N N . ALA A 1 122 ? -5.613 3.584 7.389 1.00 55.38 122 ALA A N 1
ATOM 955 C CA . ALA A 1 122 ? -5.067 3.779 6.052 1.00 55.38 122 ALA A CA 1
ATOM 956 C C . ALA A 1 122 ? -5.134 2.554 5.166 1.00 55.38 122 ALA A C 1
ATOM 958 O O . ALA A 1 122 ? -4.850 1.432 5.572 1.00 55.38 122 ALA A O 1
ATOM 959 N N . TRP A 1 123 ? -5.435 2.846 3.907 1.00 55.56 123 TRP A N 1
ATOM 960 C CA . TRP A 1 123 ? -5.396 1.926 2.786 1.00 55.56 123 TRP A CA 1
ATOM 961 C C . TRP A 1 123 ? -4.786 2.657 1.594 1.00 55.56 123 TRP A C 1
ATOM 963 O O . TRP A 1 123 ? -5.462 3.455 0.945 1.00 55.56 123 TRP A O 1
ATOM 973 N N . ILE A 1 124 ? -3.513 2.415 1.283 1.00 59.81 124 ILE A N 1
ATOM 974 C CA . ILE A 1 124 ? -2.865 3.033 0.120 1.00 59.81 124 ILE A CA 1
ATOM 975 C C . ILE A 1 124 ? -2.515 1.959 -0.897 1.00 59.81 124 ILE A C 1
ATOM 977 O O . ILE A 1 124 ? -1.747 1.048 -0.632 1.00 59.81 124 ILE A O 1
ATOM 981 N N . CYS A 1 125 ? -3.024 2.103 -2.113 1.00 56.75 125 CYS A N 1
ATOM 982 C CA . CYS A 1 125 ? -2.591 1.272 -3.226 1.00 56.75 125 CYS A CA 1
ATOM 983 C C . CYS A 1 125 ? -1.284 1.851 -3.780 1.00 56.75 125 CYS A C 1
ATOM 985 O O . CYS A 1 125 ? -1.266 2.960 -4.305 1.00 56.75 125 CYS A O 1
ATOM 987 N N . ALA A 1 126 ? -0.183 1.119 -3.725 1.00 53.56 126 ALA A N 1
ATOM 988 C CA . ALA A 1 126 ? 1.030 1.444 -4.467 1.00 53.56 126 ALA A CA 1
ATOM 989 C C . ALA A 1 126 ? 0.857 1.039 -5.948 1.00 53.56 126 ALA A C 1
ATOM 991 O O . ALA A 1 126 ? 1.541 0.169 -6.473 1.00 53.56 126 ALA A O 1
ATOM 992 N N . GLY A 1 127 ? -0.128 1.626 -6.629 1.00 43.91 127 GLY A N 1
ATOM 993 C CA . GLY A 1 127 ? -0.389 1.370 -8.043 1.00 43.91 127 GLY A CA 1
ATOM 994 C C . GLY A 1 127 ? 0.484 2.210 -8.969 1.00 43.91 127 GLY A C 1
ATOM 995 O O . GLY A 1 127 ? 0.832 3.344 -8.650 1.00 43.91 127 GLY A O 1
ATOM 996 N N . CYS A 1 128 ? 0.812 1.676 -10.139 1.00 29.58 128 CYS A N 1
ATOM 997 C CA . CYS A 1 128 ? 1.515 2.345 -11.220 1.00 29.58 128 CYS A CA 1
ATOM 998 C C . CYS A 1 128 ? 0.547 2.530 -12.401 1.00 29.58 128 CYS A C 1
ATOM 1000 O O . CYS A 1 128 ? 0.630 1.833 -13.403 1.00 29.58 128 CYS A O 1
ATOM 1002 N N . TRP A 1 129 ? -0.427 3.436 -12.279 1.00 24.73 129 TRP A N 1
ATOM 1003 C CA . TRP A 1 129 ? -1.351 3.725 -13.386 1.00 24.73 129 TRP A CA 1
ATOM 1004 C C . TRP A 1 129 ? -0.726 4.691 -14.406 1.00 24.73 129 TRP A C 1
ATOM 1006 O O . TRP A 1 129 ? -0.190 5.739 -14.030 1.00 24.73 129 TRP A O 1
ATOM 1016 N N . SER A 1 130 ? -0.855 4.365 -15.698 1.00 24.75 130 SER A N 1
ATOM 1017 C CA . SER A 1 130 ? -0.722 5.296 -16.826 1.00 24.75 130 SER A CA 1
ATOM 1018 C C . SER A 1 130 ? -2.121 5.585 -17.374 1.00 24.75 130 SER A C 1
ATOM 1020 O O . SER A 1 130 ? -2.738 4.726 -17.996 1.00 24.75 130 SER A O 1
ATOM 1022 N N . VAL A 1 131 ? -2.659 6.785 -17.139 1.00 25.62 131 VAL A N 1
ATOM 1023 C CA . VAL A 1 131 ? -3.907 7.212 -17.788 1.00 25.62 131 VAL A CA 1
ATOM 1024 C C . VAL A 1 131 ? -3.546 7.836 -19.136 1.00 25.62 131 VAL A C 1
ATOM 1026 O O . VAL A 1 131 ? -3.162 9.002 -19.193 1.00 25.62 131 VAL A O 1
ATOM 1029 N N . ARG A 1 132 ? -3.692 7.089 -20.236 1.00 24.88 132 ARG A N 1
ATOM 1030 C CA . ARG A 1 132 ? -3.927 7.707 -21.552 1.00 24.88 132 ARG A CA 1
ATOM 1031 C C . ARG A 1 132 ? -5.436 7.868 -21.716 1.00 24.88 132 ARG A C 1
ATOM 1033 O O . ARG A 1 132 ? -6.183 6.911 -21.537 1.00 24.88 132 ARG A O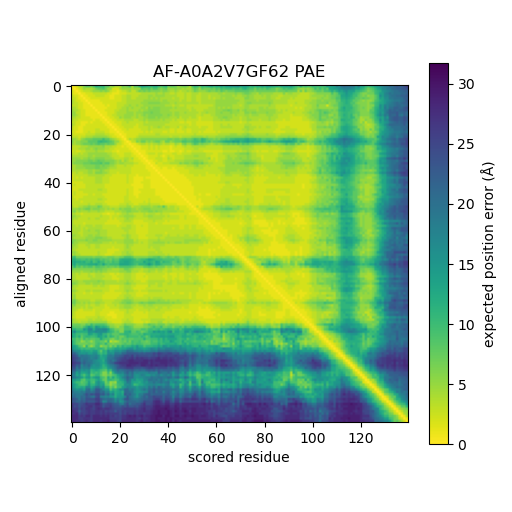 1
ATOM 1040 N N . ARG A 1 133 ? -5.893 9.095 -21.991 1.00 28.61 133 ARG A N 1
ATOM 1041 C CA . ARG A 1 133 ? -7.315 9.420 -22.192 1.00 28.61 133 ARG A CA 1
ATOM 1042 C C . ARG A 1 133 ? -7.907 8.515 -23.283 1.00 28.61 133 ARG A C 1
ATOM 1044 O O . ARG A 1 133 ? -7.489 8.597 -24.431 1.00 28.61 133 ARG A O 1
ATOM 1051 N N . GLY A 1 134 ? -8.901 7.706 -22.929 1.00 24.97 134 GLY A N 1
ATOM 1052 C CA . GLY A 1 134 ? -9.674 6.873 -23.850 1.00 24.97 134 GLY A CA 1
ATOM 1053 C C . GLY A 1 134 ? -10.919 6.340 -23.143 1.00 24.97 134 GLY A C 1
ATOM 1054 O O . GLY A 1 134 ? -10.840 5.919 -21.994 1.00 24.97 134 GLY A O 1
ATOM 1055 N N . ARG A 1 135 ? -12.080 6.472 -23.789 1.00 26.02 135 ARG A N 1
ATOM 1056 C CA . ARG A 1 135 ? -13.435 6.306 -23.232 1.00 26.02 135 ARG A CA 1
ATOM 1057 C C . ARG A 1 135 ? -13.660 4.939 -22.576 1.00 26.02 135 ARG A C 1
ATOM 1059 O O . ARG A 1 135 ? -13.408 3.912 -23.193 1.00 26.02 135 ARG A O 1
ATOM 1066 N N . TRP A 1 136 ? -14.274 4.948 -21.395 1.00 25.81 136 TRP A N 1
ATOM 1067 C CA . TRP A 1 136 ? -14.936 3.779 -20.822 1.00 25.81 136 TRP A CA 1
ATOM 1068 C C . TRP A 1 136 ? -16.379 3.738 -21.326 1.00 25.81 136 TRP A C 1
ATOM 1070 O O . TRP A 1 136 ? -17.219 4.511 -20.872 1.00 25.81 136 TRP A O 1
ATOM 1080 N N . ALA A 1 137 ? -16.662 2.853 -22.278 1.00 23.84 137 ALA A N 1
ATOM 1081 C CA . ALA A 1 137 ? -18.014 2.361 -22.506 1.00 23.84 137 ALA A CA 1
ATOM 1082 C C . ALA A 1 137 ? -18.112 1.002 -21.810 1.00 23.84 137 ALA A C 1
ATOM 1084 O O . ALA A 1 137 ? -17.452 0.048 -22.219 1.00 23.84 137 ALA A O 1
ATOM 1085 N N . SER A 1 138 ? -18.904 0.918 -20.742 1.00 27.50 138 SER A N 1
ATOM 1086 C CA . SER A 1 138 ? -19.308 -0.367 -20.187 1.00 27.50 138 SER A CA 1
ATOM 1087 C C . SER A 1 138 ? -20.268 -1.028 -21.175 1.00 27.50 138 SER A C 1
ATOM 1089 O O . SER A 1 138 ? -21.333 -0.495 -21.492 1.00 27.50 138 SER A O 1
ATOM 1091 N N . ARG A 1 139 ? -19.900 -2.202 -21.685 1.00 26.89 139 ARG A N 1
ATOM 1092 C CA . ARG A 1 139 ? -20.893 -3.179 -22.122 1.00 26.89 139 ARG A CA 1
ATOM 1093 C C . ARG A 1 139 ? -20.913 -4.293 -21.079 1.00 26.89 139 ARG A C 1
ATOM 1095 O O . ARG A 1 139 ? -19.858 -4.762 -20.670 1.00 26.89 139 ARG A O 1
ATOM 1102 N N . ARG A 1 140 ? -22.151 -4.499 -20.631 1.00 37.19 140 ARG A N 1
ATOM 1103 C CA . ARG A 1 140 ? -22.732 -5.365 -19.600 1.00 37.19 140 ARG A CA 1
ATOM 1104 C C . ARG A 1 140 ? -21.948 -6.621 -19.256 1.00 37.19 140 ARG A C 1
ATOM 1106 O O . ARG A 1 140 ? -21.517 -7.306 -20.204 1.00 37.19 140 ARG A O 1
#

Solvent-accessible surface area (backbone atoms only — not comparable to full-atom values): 8605 Å² total; per-residue (Å²): 131,61,65,50,68,45,59,70,39,34,73,76,66,27,27,50,35,35,33,38,37,18,79,96,73,49,65,76,64,84,91,48,94,64,59,64,71,60,32,50,50,48,48,52,54,54,46,64,76,39,36,94,68,22,60,12,37,38,41,48,46,62,72,86,61,85,41,65,46,76,49,83,71,93,67,73,53,73,48,81,48,73,69,30,55,42,74,44,65,93,48,59,33,39,33,39,41,47,79,33,67,95,62,89,80,89,85,86,78,86,84,70,86,87,76,87,68,86,54,47,33,37,48,35,36,50,27,43,58,80,88,72,93,72,86,87,75,88,76,133

Mean predicted aligned error: 9.05 Å

Sequence (140 aa):
MPRLELREWAERFGLVAGVTTRGHGFSLGLWSAESVGQVMTRWRAFRAALQGSFPAAVLSHQVHGTEVRWHDTPADGWLLLEGIDGHATARPGLLLTVTVADCKVLKSRARSPGRRRRDRYAWICAGCWSVRRGRWASRR

Foldseek 3Di:
DAKDWPVVCCVPPLETEIEHECPVNDALDCPDPDDNVVNVVSVVVVCVVCCVFAQEEEEEDEPVDDAEAEDEDDDGYYHYYYHHQYYDYPAARYAYEHEDDPDDDDDDDDDDPDDDDSRYHYYYYHYHDDDDDDDDDDDD

Nearest PDB structures (foldseek):
  1xfj-assembly1_A  TM=6.869E-01  e=4.270E+00  Caulobacter vibrioides

Secondary structure (DSSP, 8-state):
--EEE-HHHHHHHSEEEEEEE-TTT----SSSSS-HHHHHHHHHHHHHTTTTT-SEEEEEE--S---EEE--S---EEEEEES--EEE-S-TTEEEEEEESSPPPP------TT--S---EEEEEEEEE-----------